Protein 1T0Z (pdb70)

Sequence (144 aa):
KKNGYAVDSSGKVAECLFNNYCNNECTKVYYADKGYCCLLKCYCFGLADDKPVLDIWDSTKNYCDVQIIDLSKKNGYAVDSSGKVAECLFNNYCNNECTKVYYADKGYCCLLKCYCFGLADDKPVLDIWDSTKNYCDVQIIDLS

Radius of gyration: 17.49 Å; Cα contacts (8 Å, |Δi|>4): 287; chains: 2; bounding box: 26×26×63 Å

Solvent-accessible surface area: 9207 Å² total; per-residue (Å²): 154,64,40,2,4,6,9,53,95,48,1,113,32,26,145,14,143,146,77,110,104,0,38,60,47,1,42,155,73,34,171,9,79,42,1,18,19,4,97,111,65,5,0,1,32,8,0,37,102,119,46,57,44,22,128,41,176,116,77,26,67,95,137,0,40,131,68,132,61,65,167,132,166,44,31,3,6,4,14,59,40,64,36,124,27,28,138,17,137,145,76,107,117,0,51,52,42,0,42,140,75,35,169,9,82,106,6,32,18,3,97,110,73,4,0,2,12,9,0,49,80,59,57,39,38,61,125,47,197,119,70,25,75,89,131,0,23,89,90,88,101,101,178,140

InterPro domains:
  IPR002061 Scorpion long chain toxin/defensin [PF00537] (20-68)
  IPR003614 Knottins-like [SM00505] (19-66)
  IPR036574 Knottin, scorpion toxin-like superfamily [G3DSA:3.30.30.10] (19-90)
  IPR036574 Knottin, scorpion toxin-like superfamily [SSF57095] (19-87)
  IPR044062 LCN-type cysteine-stabilized alpha/beta (CS-alpha/beta) domain [PS51863] (20-83)

Nearest PDB structures (foldseek):
  1t0z-assembly1_A  TM=1.014E+00  e=3.822E-15  Olivierus martensii
  4kyp-assembly2_B  TM=9.743E-01  e=3.799E-09  Hottentotta judaicus
  1bcg-assembly1_A-2  TM=9.533E-01  e=4.335E-09  Hottentotta judaicus
  1wwn-assembly1_A  TM=8.410E-01  e=2.757E-08  Olivierus martensii
  1i6g-assembly1_A  TM=8.636E-01  e=4.266E-04  Centruroides sculpturatus

Structure (mmCIF, N/CA/C/O backbone):
data_1T0Z
#
_entry.id   1T0Z
#
_cell.length_a   64.971
_cell.length_b   64.971
_cell.length_c   173.482
_cell.angle_alpha   90.00
_cell.angle_beta   90.00
_cell.angle_gamma   120.00
#
_symmetry.space_group_name_H-M   'P 64 2 2'
#
loop_
_entity.id
_entity.type
_entity.pdbx_description
1 polymer 'insect neurotoxin'
2 non-polymer 'SULFATE ION'
3 water water
#
loop_
_atom_site.group_PDB
_atom_site.id
_atom_site.type_symbol
_atom_site.label_atom_id
_atom_site.label_alt_id
_atom_site.label_comp_id
_atom_site.label_asym_id
_atom_site.label_entity_id
_atom_site.label_seq_id
_atom_site.pdbx_PDB_ins_code
_atom_site.Cartn_x
_atom_site.Cartn_y
_atom_site.Cartn_z
_atom_site.occupancy
_atom_site.B_iso_or_equiv
_atom_site.auth_seq_id
_atom_site.auth_comp_id
_atom_site.auth_asym_id
_atom_site.auth_atom_id
_atom_site.pdbx_PDB_model_num
ATOM 1 N N . LYS A 1 1 ? -2.228 13.099 53.983 1.00 40.46 1 LYS A N 1
ATOM 2 C CA . LYS A 1 1 ? -2.494 14.406 53.327 1.00 39.49 1 LYS A CA 1
ATOM 3 C C . LYS A 1 1 ? -1.197 15.054 52.840 1.00 38.30 1 LYS A C 1
ATOM 4 O O . LYS A 1 1 ? -0.114 14.729 53.330 1.00 37.37 1 LYS A O 1
ATOM 10 N N . LYS A 1 2 ? -1.312 15.971 51.880 1.00 35.47 2 LYS A N 1
ATOM 11 C CA . LYS A 1 2 ? -0.141 16.642 51.317 1.00 32.79 2 LYS A CA 1
ATOM 12 C C . LYS A 1 2 ? -0.309 18.159 51.267 1.00 30.84 2 LYS A C 1
ATOM 13 O O . LYS A 1 2 ? -1.377 18.677 51.572 1.00 31.23 2 LYS A O 1
ATOM 19 N N . ASN A 1 3 ? 0.756 18.857 50.872 1.00 28.52 3 ASN A N 1
ATOM 20 C CA . ASN A 1 3 ? 0.747 20.312 50.742 1.00 26.15 3 ASN A CA 1
ATOM 21 C C . ASN A 1 3 ? 1.086 20.653 49.316 1.00 25.92 3 ASN A C 1
ATOM 22 O O . ASN A 1 3 ? 1.843 19.934 48.683 1.00 27.83 3 ASN A O 1
ATOM 27 N N . GLY A 1 4 ? 0.537 21.755 48.817 1.00 26.01 4 GLY A N 1
ATOM 28 C CA . GLY A 1 4 ? 0.825 22.169 47.460 1.00 24.27 4 GLY A CA 1
ATOM 29 C C . GLY A 1 4 ? -0.126 23.229 46.962 1.00 25.02 4 GLY A C 1
ATOM 30 O O . GLY A 1 4 ? -1.059 23.635 47.668 1.00 24.50 4 GLY A O 1
ATOM 31 N N . TYR A 1 5 ? 0.123 23.697 45.745 1.00 24.19 5 TYR A N 1
ATOM 32 C CA . TYR A 1 5 ? -0.736 24.692 45.139 1.00 25.23 5 TYR A CA 1
ATOM 33 C C . TYR A 1 5 ? -1.963 23.973 44.593 1.00 26.28 5 TYR A C 1
ATOM 34 O O . TYR A 1 5 ? -1.883 23.277 43.578 1.00 27.84 5 TYR A O 1
ATOM 43 N N . ALA A 1 6 ? -3.099 24.134 45.256 1.00 26.65 6 ALA A N 1
ATOM 44 C CA . ALA A 1 6 ? -4.309 23.473 44.787 1.00 2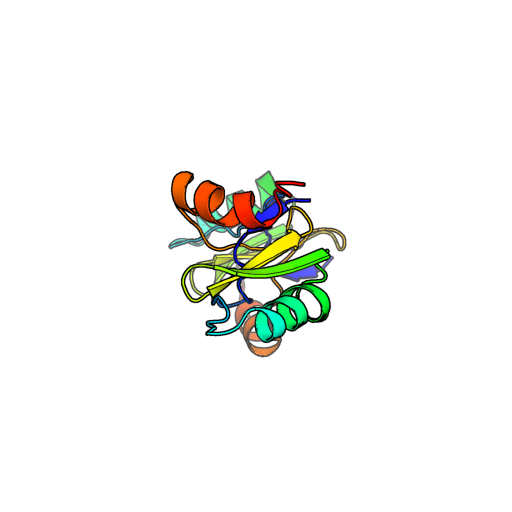7.99 6 ALA A CA 1
ATOM 45 C C . ALA A 1 6 ? -4.773 24.107 43.492 1.00 27.93 6 ALA A C 1
ATOM 46 O O . ALA A 1 6 ? -4.684 25.319 43.327 1.00 29.87 6 ALA A O 1
ATOM 48 N N . VAL A 1 7 ? -5.245 23.285 42.564 1.00 28.32 7 VAL A N 1
ATOM 49 C CA . VAL A 1 7 ? -5.768 23.792 41.290 1.00 28.19 7 VAL A CA 1
ATOM 50 C C . VAL A 1 7 ? -7.247 23.416 41.228 1.00 26.75 7 VAL A C 1
ATOM 51 O O . VAL A 1 7 ? -7.666 22.433 41.828 1.00 25.79 7 VAL A O 1
ATOM 55 N N . ASP A 1 8 ? -8.048 24.196 40.526 1.00 27.37 8 ASP A N 1
ATOM 56 C CA . ASP A 1 8 ? -9.452 23.862 40.423 1.00 30.17 8 ASP A CA 1
ATOM 57 C C . ASP A 1 8 ? -9.644 22.722 39.411 1.00 32.96 8 ASP A C 1
ATOM 58 O O . ASP A 1 8 ? -8.687 22.039 39.055 1.00 33.91 8 ASP A O 1
ATOM 63 N N . SER A 1 9 ? -10.875 22.510 38.952 1.00 35.94 9 SER A N 1
ATOM 64 C CA . SER A 1 9 ? -11.154 21.429 38.003 1.00 38.77 9 SER A CA 1
ATOM 65 C C . SER A 1 9 ? -10.606 21.750 36.618 1.00 40.42 9 SER A C 1
ATOM 66 O O . SER A 1 9 ? -10.339 20.856 35.816 1.00 40.37 9 SER A O 1
ATOM 69 N N . SER A 1 10 ? -10.448 23.037 36.345 1.00 41.26 10 SER A N 1
ATOM 70 C CA . SER A 1 10 ? -9.925 23.490 35.068 1.00 41.91 10 SER A CA 1
ATOM 71 C C . SER A 1 10 ? -8.394 23.530 35.079 1.00 42.23 10 SER A C 1
ATOM 72 O O . SER A 1 10 ? -7.766 23.813 34.059 1.00 42.74 10 SER A O 1
ATOM 75 N N . GLY A 1 11 ? -7.804 23.249 36.240 1.00 41.94 11 GLY A N 1
ATOM 76 C CA . GLY A 1 11 ? -6.359 23.240 36.362 1.00 41.56 11 GLY A CA 1
ATOM 77 C C . GLY A 1 11 ? -5.723 24.527 36.861 1.00 42.35 11 GLY A C 1
ATOM 78 O O . GLY A 1 11 ? -4.533 24.550 37.149 1.00 42.89 11 GLY A O 1
ATOM 79 N N . LYS A 1 12 ? -6.504 25.596 36.981 1.00 42.05 12 LYS A N 1
ATOM 80 C CA . LYS A 1 12 ? -5.973 26.880 37.432 1.00 42.83 12 LYS A CA 1
ATOM 81 C C . LYS A 1 12 ? -5.735 27.009 38.953 1.00 41.05 12 LYS A C 1
ATOM 82 O O . LYS A 1 12 ? -6.450 26.419 39.760 1.00 41.53 12 LYS A O 1
ATOM 88 N N . VAL A 1 13 ? -4.711 27.768 39.335 1.00 38.36 13 VAL A N 1
ATOM 89 C CA . VAL A 1 13 ? -4.410 27.996 40.745 1.00 36.58 13 VAL A CA 1
ATOM 90 C C . VAL A 1 13 ? -4.876 29.395 41.067 1.00 34.07 13 VAL A C 1
ATOM 91 O O . VAL A 1 13 ? -5.071 30.214 40.181 1.00 34.02 13 VAL A O 1
ATOM 95 N N . ALA A 1 14 ? -5.045 29.669 42.347 1.00 31.62 14 ALA A N 1
ATOM 96 C CA . ALA A 1 14 ? -5.463 30.983 42.773 1.00 28.37 14 ALA A CA 1
ATOM 97 C C . ALA A 1 14 ? -4.223 31.850 42.922 1.00 26.07 14 ALA A C 1
ATOM 98 O O . ALA A 1 14 ? -3.278 31.484 43.628 1.00 23.53 14 ALA A O 1
ATOM 100 N N . GLU A 1 15 ? -4.218 32.981 42.230 1.00 25.92 15 GLU A N 1
ATOM 101 C CA . GLU A 1 15 ? -3.113 33.923 42.331 1.00 26.12 15 GLU A CA 1
ATOM 102 C C . GLU A 1 15 ? -3.427 34.778 43.552 1.00 24.73 15 GLU A C 1
ATOM 103 O O . GLU A 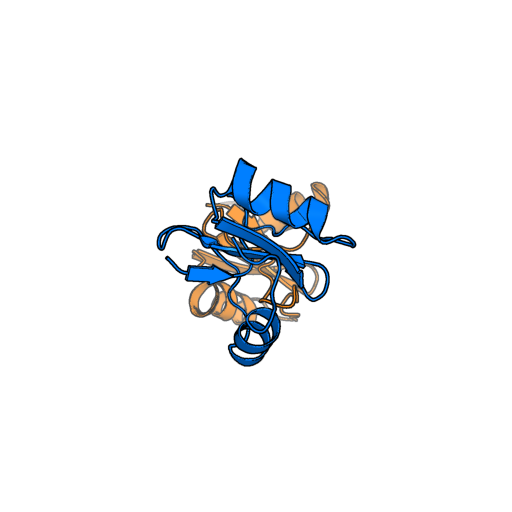1 15 ? -4.595 34.985 43.896 1.00 24.72 15 GLU A O 1
ATOM 109 N N . CYS A 1 16 ? -2.403 35.294 44.212 1.00 22.90 16 CYS A N 1
ATOM 110 C CA . CYS A 1 16 ? -2.668 36.060 45.414 1.00 20.62 16 CYS A CA 1
ATOM 111 C C . CYS A 1 16 ? -1.658 37.121 45.729 1.00 21.45 16 CYS A C 1
ATOM 112 O O . CYS A 1 16 ? -0.587 37.193 45.132 1.00 22.17 16 CYS A O 1
ATOM 115 N N . LEU A 1 17 ? -2.022 37.922 46.723 1.00 21.61 17 LEU A N 1
ATOM 116 C CA . LEU A 1 17 ? -1.201 39.001 47.208 1.00 20.59 17 LEU A CA 1
ATOM 117 C C . LEU A 1 17 ? -1.199 38.901 48.732 1.00 21.58 17 LEU A C 1
ATOM 118 O O . LEU A 1 17 ? -0.239 39.287 49.379 1.00 21.88 17 LEU A O 1
ATOM 123 N N . PHE A 1 18 ? -2.271 38.352 49.299 1.00 20.66 18 PHE A N 1
ATOM 124 C CA . PHE A 1 18 ? -2.395 38.237 50.748 1.00 20.58 18 PHE A CA 1
ATOM 125 C C . PHE A 1 18 ? -2.684 36.822 51.259 1.00 20.19 18 PHE A C 1
ATOM 126 O O . PHE A 1 18 ? -3.486 36.094 50.698 1.00 20.56 18 PHE A O 1
ATOM 134 N N . 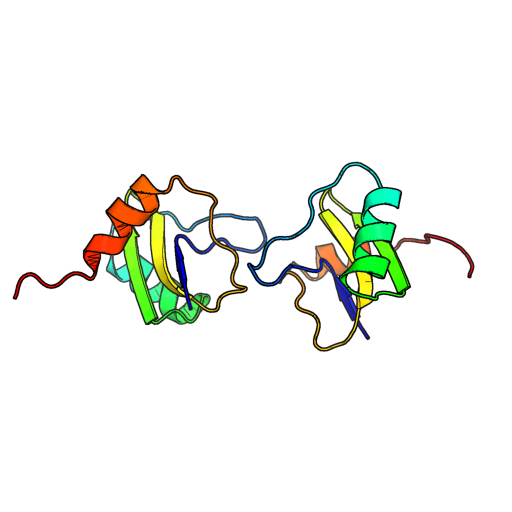ASN A 1 19 ? -2.056 36.465 52.367 1.00 20.29 19 ASN A N 1
ATOM 135 C CA . ASN A 1 19 ? -2.215 35.143 52.958 1.00 21.15 19 ASN A CA 1
ATOM 136 C C . ASN A 1 19 ? -3.615 34.716 53.376 1.00 21.16 19 ASN A C 1
ATOM 137 O O . ASN A 1 19 ? -4.014 33.582 53.138 1.00 19.19 19 ASN A O 1
ATOM 142 N N . ASN A 1 20 ? -4.342 35.626 54.018 1.00 21.94 20 ASN A N 1
ATOM 143 C CA . ASN A 1 20 ? -5.687 35.347 54.502 1.00 21.09 20 ASN A CA 1
ATOM 144 C C . ASN A 1 20 ? -6.636 34.908 53.393 1.00 21.64 20 ASN A C 1
ATOM 145 O O . ASN A 1 20 ? -7.476 34.050 53.591 1.00 21.61 20 ASN A O 1
ATOM 150 N N . TYR A 1 21 ? -6.509 35.517 52.227 1.00 21.15 21 TYR A N 1
ATOM 151 C CA . TYR A 1 21 ? -7.338 35.154 51.107 1.00 21.86 21 TYR A CA 1
ATOM 152 C C . TYR A 1 21 ? -7.069 33.691 50.776 1.00 22.13 21 TYR A C 1
ATOM 153 O O . TYR A 1 21 ? -7.979 32.929 50.489 1.00 22.62 21 TYR A O 1
ATOM 162 N N . CYS A 1 22 ? -5.802 33.304 50.816 1.00 22.68 22 CYS A N 1
ATOM 163 C CA . CYS A 1 22 ? -5.419 31.938 50.501 1.00 22.60 22 CYS A CA 1
ATOM 164 C C . CYS A 1 22 ? -5.857 30.936 51.564 1.00 23.56 22 CYS A C 1
ATOM 165 O O . CYS A 1 22 ? -6.125 29.757 51.264 1.00 23.50 22 CYS A O 1
ATOM 168 N N . ASN A 1 23 ? -5.925 31.379 52.813 1.00 22.21 23 ASN A N 1
ATOM 169 C CA . ASN A 1 23 ? -6.337 30.440 53.829 1.00 22.31 23 ASN A CA 1
ATOM 170 C C . ASN A 1 23 ? -7.832 30.140 53.695 1.00 22.90 23 ASN A C 1
ATOM 171 O O . ASN A 1 23 ? -8.270 29.020 53.991 1.00 21.25 23 ASN A O 1
ATOM 176 N N . ASN A 1 24 ? -8.603 31.128 53.227 1.00 23.45 24 ASN A N 1
ATOM 177 C CA . ASN A 1 24 ? -10.034 30.933 53.028 1.00 24.74 24 ASN A CA 1
ATOM 178 C C . ASN A 1 24 ? -10.221 29.970 51.854 1.00 25.47 24 ASN A C 1
ATOM 179 O O . ASN A 1 24 ? -10.996 29.016 51.946 1.00 25.87 24 ASN A O 1
ATOM 184 N N . GLU A 1 25 ? -9.496 30.207 50.761 1.00 24.78 25 GLU A N 1
ATOM 185 C CA . GLU A 1 25 ? -9.613 29.346 49.594 1.00 26.30 25 GLU A CA 1
ATOM 186 C C . GLU A 1 25 ? -9.260 27.917 49.933 1.00 25.51 25 GLU A C 1
ATOM 187 O O . GLU A 1 25 ? -10.032 26.999 49.672 1.00 26.62 25 GLU A O 1
ATOM 193 N N . CYS A 1 26 ? -8.082 27.738 50.509 1.00 23.76 26 CYS A N 1
ATOM 194 C CA . CYS A 1 26 ? -7.606 26.416 50.859 1.00 23.76 26 CYS A CA 1
ATOM 195 C C . CYS A 1 26 ? -8.539 25.614 51.767 1.00 24.19 26 CYS A C 1
ATOM 196 O O . CYS A 1 26 ? -8.799 24.439 51.512 1.00 25.21 26 CYS A O 1
ATOM 199 N N . THR A 1 27 ? -9.033 26.239 52.830 1.00 24.66 27 THR A N 1
ATOM 200 C CA . THR A 1 27 ? -9.918 25.554 53.773 1.00 25.00 27 THR A CA 1
ATOM 201 C C . THR A 1 27 ? -11.366 25.433 53.275 1.00 26.78 27 THR A C 1
ATOM 202 O O . THR A 1 27 ? -11.948 24.350 53.307 1.00 27.09 27 THR A O 1
ATOM 206 N N . LYS A 1 28 ? -11.938 26.535 52.799 1.00 28.01 28 LYS A N 1
ATOM 207 C CA . LYS A 1 28 ? -13.322 26.532 52.332 1.00 30.05 28 LYS A CA 1
ATOM 208 C C . LYS A 1 28 ? -13.585 25.854 50.996 1.00 29.70 28 LYS A C 1
ATOM 209 O O . LYS A 1 28 ? -14.677 25.328 50.779 1.00 30.83 28 LYS A O 1
ATOM 215 N N . VAL A 1 29 ? -12.606 25.874 50.097 1.00 28.34 29 VAL A N 1
ATOM 216 C CA . VAL A 1 29 ? -12.795 25.269 48.789 1.00 25.97 29 VAL A CA 1
ATOM 217 C C . VAL A 1 29 ? -12.093 23.931 48.578 1.00 27.86 29 VAL A C 1
ATOM 218 O O . VAL A 1 29 ? -12.573 23.095 47.817 1.00 30.80 29 VAL A O 1
ATOM 222 N N . TYR A 1 30 ? -10.975 23.705 49.258 1.00 27.01 30 TYR A N 1
ATOM 223 C CA . TYR A 1 30 ? -10.249 22.463 49.066 1.00 25.61 30 TYR A CA 1
ATOM 224 C C . TYR A 1 30 ? -10.166 21.660 50.344 1.00 27.44 30 TYR A C 1
ATOM 225 O O . TYR A 1 30 ? -9.515 20.609 50.408 1.00 27.30 30 TYR A O 1
ATOM 234 N N . TYR A 1 31 ? -10.830 22.172 51.372 1.00 28.81 31 TYR A N 1
ATOM 235 C CA . TYR A 1 31 ? -10.886 21.499 52.663 1.00 30.00 31 TYR A CA 1
ATOM 236 C C . TYR A 1 31 ? -9.542 21.163 53.283 1.00 28.30 31 TYR A C 1
ATOM 237 O O . TYR A 1 31 ? -9.388 20.103 53.887 1.00 28.09 31 TYR A O 1
ATOM 246 N N . ALA A 1 32 ? -8.576 22.069 53.149 1.00 26.41 32 ALA A N 1
ATOM 247 C CA . ALA A 1 32 ? -7.262 21.848 53.733 1.00 24.57 32 ALA A CA 1
ATOM 248 C C . ALA A 1 32 ? -7.217 22.428 55.141 1.00 24.23 32 ALA A C 1
ATOM 249 O O . ALA A 1 32 ? -8.116 23.159 55.563 1.00 22.94 32 ALA A O 1
ATOM 251 N N . ASP A 1 33 ? -6.157 22.111 55.868 1.00 24.49 33 ASP A N 1
ATOM 252 C CA . ASP A 1 33 ? -6.001 22.618 57.223 1.00 24.34 33 ASP A CA 1
ATOM 253 C C . ASP A 1 33 ? -5.778 24.131 57.211 1.00 24.01 33 ASP A C 1
ATOM 254 O O . ASP A 1 33 ? -6.455 24.864 57.917 1.00 25.84 33 ASP A O 1
ATOM 259 N N . LYS A 1 34 ? -4.829 24.597 56.401 1.00 22.62 34 LYS A N 1
ATOM 260 C CA . LYS A 1 34 ? -4.501 26.022 56.330 1.00 20.43 34 LYS A CA 1
ATOM 261 C C . LYS A 1 34 ? -3.948 26.346 54.958 1.00 19.84 34 LYS A C 1
ATOM 262 O O . LYS A 1 34 ? -3.841 25.467 54.099 1.00 19.42 34 LYS A O 1
ATOM 268 N N . GLY A 1 35 ? -3.572 27.610 54.772 1.00 18.00 35 GLY A N 1
ATOM 269 C CA . GLY A 1 35 ? -2.993 28.035 53.515 1.00 16.93 35 GLY A CA 1
ATOM 270 C C . GLY A 1 35 ? -2.493 29.464 53.569 1.00 17.52 35 GLY A C 1
ATOM 271 O O . GLY A 1 35 ? -2.950 30.253 54.385 1.00 18.18 35 GLY A O 1
ATOM 272 N N . TYR A 1 36 ? -1.541 29.794 52.704 1.00 18.67 36 TYR A N 1
ATOM 273 C CA . TYR A 1 36 ? -0.990 31.140 52.620 1.00 18.17 36 TYR A CA 1
ATOM 274 C C . TYR A 1 36 ? -0.530 31.427 51.198 1.00 18.81 36 TYR A C 1
ATOM 275 O O . TYR A 1 36 ? -0.459 30.528 50.358 1.00 19.00 36 TYR A O 1
ATOM 284 N N . CYS A 1 37 ? -0.218 32.693 50.939 1.00 19.50 37 CYS A N 1
ATOM 285 C CA . CYS A 1 37 ? 0.213 33.128 49.617 1.00 18.53 37 CYS A CA 1
ATOM 286 C C . CYS A 1 37 ? 1.716 32.980 49.425 1.00 18.91 37 CYS A C 1
ATOM 287 O O . CYS A 1 37 ? 2.458 33.860 49.807 1.00 17.50 37 CYS A O 1
ATOM 290 N N . CYS A 1 38 ? 2.145 31.870 48.817 1.00 20.44 38 CYS A N 1
ATOM 291 C CA . CYS A 1 38 ? 3.563 31.575 48.575 1.00 19.80 38 CYS A CA 1
ATOM 292 C C . CYS A 1 38 ? 3.957 31.835 47.140 1.00 19.70 38 CYS A C 1
ATOM 293 O O . CYS A 1 38 ? 3.520 31.132 46.239 1.00 20.98 38 CYS A O 1
ATOM 296 N N . LEU A 1 39 ? 4.808 32.832 46.941 1.00 18.86 39 LEU A N 1
ATOM 297 C CA . LEU A 1 39 ? 5.264 33.209 45.625 1.00 18.25 39 LEU A CA 1
ATOM 298 C C . LEU A 1 39 ? 4.091 33.556 44.715 1.00 18.44 39 LEU A C 1
ATOM 299 O O . LEU A 1 39 ? 4.035 33.148 43.555 1.00 17.11 39 LEU A O 1
ATOM 304 N N . LEU A 1 40 ? 3.154 34.313 45.281 1.00 19.29 40 LEU A N 1
ATOM 305 C CA . LEU A 1 40 ? 1.969 34.816 44.588 1.00 20.79 40 LEU A CA 1
ATOM 306 C C . LEU A 1 40 ? 0.888 33.824 44.152 1.00 21.87 40 LEU A C 1
ATOM 307 O O . LEU A 1 40 ? 0.005 34.168 43.365 1.00 21.72 40 LEU A O 1
ATOM 312 N N . LYS A 1 41 ? 0.963 32.598 44.660 1.00 22.42 41 LYS A N 1
ATOM 313 C CA . LYS A 1 41 ? -0.056 31.583 44.389 1.00 23.62 41 LYS A CA 1
ATOM 314 C C . LYS A 1 41 ? -0.452 31.022 45.752 1.00 24.48 41 LYS A C 1
ATOM 315 O O . LYS A 1 41 ? 0.353 31.009 46.688 1.00 26.47 41 LYS A O 1
ATOM 321 N N . CYS A 1 42 ? -1.692 30.570 45.868 1.00 23.13 42 CYS A N 1
ATOM 322 C CA . CYS A 1 42 ? -2.188 30.039 47.125 1.00 20.16 42 CYS A CA 1
ATOM 323 C C . CYS A 1 42 ? -1.664 28.646 47.418 1.00 19.90 42 CYS A C 1
ATOM 324 O O . CYS A 1 42 ? -1.944 27.701 46.678 1.00 17.68 42 CYS A O 1
ATOM 327 N N . TYR A 1 43 ? -0.909 28.523 48.510 1.00 19.08 43 TYR A N 1
ATOM 328 C CA . TYR A 1 43 ? -0.320 27.253 48.908 1.00 19.51 43 TYR A CA 1
ATOM 329 C C . TYR A 1 43 ? -1.117 26.688 50.083 1.00 21.02 43 TYR A C 1
ATOM 330 O O . TYR A 1 43 ? -1.311 27.366 51.085 1.00 20.94 43 TYR A O 1
ATOM 339 N N . CYS A 1 44 ? -1.561 25.438 49.960 1.00 21.36 44 CYS A N 1
ATOM 340 C CA . CYS A 1 44 ? -2.350 24.802 51.004 1.00 21.18 44 CYS A CA 1
ATOM 341 C C . CYS A 1 44 ? -1.591 23.741 51.802 1.00 21.94 44 CYS A C 1
ATOM 342 O O . CYS A 1 44 ? -0.801 22.984 51.248 1.00 22.71 44 CYS A O 1
ATOM 345 N N . PHE A 1 45 ? -1.844 23.690 53.106 1.00 22.58 45 PHE A N 1
ATOM 346 C CA . PHE A 1 45 ? -1.231 22.686 53.973 1.00 23.93 45 PHE A CA 1
ATOM 347 C C . PHE A 1 45 ? -2.307 21.664 54.337 1.00 25.85 45 PHE A C 1
ATOM 348 O O . PHE A 1 45 ? -3.420 22.031 54.714 1.00 26.26 45 PHE A O 1
ATOM 356 N N . GLY A 1 46 ? -1.981 20.383 54.201 1.00 28.08 46 GLY A N 1
ATOM 357 C CA . GLY A 1 46 ? -2.920 19.334 54.561 1.00 29.64 46 GLY A CA 1
ATOM 358 C C . GLY A 1 46 ? -4.030 18.988 53.591 1.00 30.87 46 GLY A C 1
ATOM 359 O O . GLY A 1 46 ? -5.104 18.590 54.023 1.00 32.04 46 GLY A O 1
ATOM 360 N N . LEU A 1 47 ? -3.792 19.150 52.293 1.00 31.96 47 LEU A N 1
ATOM 361 C CA . LEU A 1 47 ? -4.783 18.801 51.280 1.00 33.47 47 LEU A CA 1
ATOM 362 C C . LEU A 1 47 ? -4.990 17.290 51.326 1.00 36.34 47 LEU A C 1
ATOM 363 O O . LEU A 1 47 ? -4.179 16.565 51.897 1.00 37.76 47 LEU A O 1
ATOM 368 N N . ALA A 1 48 ? -6.071 16.809 50.724 1.00 38.96 48 ALA A N 1
ATOM 369 C CA . ALA A 1 48 ? -6.330 15.372 50.697 1.00 40.62 48 ALA A CA 1
ATOM 370 C C . ALA A 1 48 ? -5.437 14.796 49.598 1.00 41.64 48 ALA A C 1
ATOM 371 O O . ALA A 1 48 ? -5.214 15.451 48.586 1.00 41.22 48 ALA A O 1
ATOM 373 N N . ASP A 1 49 ? -4.919 13.587 49.796 1.00 44.15 49 ASP A N 1
ATOM 374 C CA . ASP A 1 49 ? -4.030 12.973 48.805 1.00 46.84 49 ASP A CA 1
ATOM 375 C C . ASP A 1 49 ? -4.569 12.937 47.393 1.00 47.73 49 ASP A C 1
ATOM 376 O O . ASP A 1 49 ? -3.800 12.832 46.449 1.00 48.81 49 ASP A O 1
ATOM 381 N N . ASP A 1 50 ? -5.884 13.011 47.241 1.00 49.52 50 ASP A N 1
ATOM 382 C CA . ASP A 1 50 ? -6.486 12.981 45.910 1.00 51.32 50 ASP A CA 1
ATOM 383 C C . ASP A 1 50 ? -6.589 14.358 45.269 1.00 50.25 50 ASP A C 1
ATOM 384 O O . ASP A 1 50 ? -6.776 14.468 44.060 1.00 51.26 50 ASP A O 1
ATOM 389 N N . LYS A 1 51 ? -6.473 15.404 46.077 1.00 48.46 51 LYS A N 1
ATOM 390 C CA . LYS A 1 51 ? -6.564 16.757 45.562 1.00 47.14 51 LYS A CA 1
ATOM 391 C C . LYS A 1 51 ? -5.460 17.064 44.556 1.00 45.84 51 LYS A C 1
ATOM 392 O O . LYS A 1 51 ? -4.291 16.721 44.771 1.00 45.45 51 LYS A O 1
ATOM 398 N N . PRO A 1 52 ? -5.824 17.705 43.434 1.00 43.49 52 PRO A N 1
ATOM 399 C CA . PRO A 1 52 ? -4.883 18.077 42.378 1.00 41.88 52 PRO A CA 1
ATOM 400 C C . PRO A 1 52 ? -4.101 19.324 42.767 1.00 40.54 52 PRO A C 1
ATOM 401 O O . PRO A 1 52 ? -4.684 20.358 43.091 1.00 41.91 52 PRO A O 1
ATOM 405 N N . VAL A 1 53 ? -2.781 19.222 42.727 1.00 38.70 53 VAL A N 1
ATOM 406 C CA . VAL A 1 53 ? -1.912 20.342 43.044 1.00 36.59 53 VAL A CA 1
ATOM 407 C C . VAL A 1 53 ? -1.002 20.563 41.835 1.00 35.85 53 VAL A C 1
ATOM 408 O O . VAL A 1 53 ? -0.869 19.679 40.995 1.00 36.31 53 VAL A O 1
ATOM 412 N N . LEU A 1 54 ? -0.391 21.738 41.725 1.00 34.42 54 LEU A N 1
ATOM 413 C CA . LEU A 1 54 ? 0.503 22.007 40.599 1.00 32.62 54 LEU A CA 1
ATOM 414 C C . LEU A 1 54 ? 1.739 21.145 40.649 1.00 31.96 54 LEU A C 1
ATOM 415 O O . LEU A 1 54 ? 2.244 20.812 41.713 1.00 31.11 54 LEU A O 1
ATOM 420 N N . ASP A 1 55 ? 2.244 20.816 39.476 1.00 33.07 55 ASP A N 1
ATOM 421 C CA . ASP A 1 55 ? 3.457 20.037 39.365 1.00 33.35 55 ASP A CA 1
ATOM 422 C C . ASP A 1 55 ? 4.543 21.120 39.407 1.00 32.26 55 ASP A C 1
ATOM 423 O O . ASP A 1 55 ? 4.788 21.806 38.416 1.00 33.30 55 ASP A O 1
ATOM 428 N N . ILE A 1 56 ? 5.151 21.296 40.574 1.00 29.93 56 ILE A N 1
ATOM 429 C CA . ILE A 1 56 ? 6.184 22.311 40.784 1.00 27.91 56 ILE A CA 1
ATOM 430 C C . ILE A 1 56 ? 7.523 21.670 41.160 1.00 27.26 56 ILE A C 1
ATOM 431 O O . ILE A 1 56 ? 7.589 20.480 41.429 1.00 27.11 56 ILE A O 1
ATOM 436 N N . TRP A 1 57 ? 8.589 22.464 41.180 1.00 26.44 57 TRP A N 1
ATOM 437 C CA . TRP A 1 57 ? 9.893 21.946 41.571 1.00 25.70 57 TRP A CA 1
ATOM 438 C C . TRP A 1 57 ? 9.893 21.583 43.049 1.00 25.30 57 TRP A C 1
ATOM 439 O O . TRP A 1 57 ? 9.225 22.229 43.852 1.00 25.34 57 TRP A O 1
ATOM 450 N N . ASP A 1 58 ? 10.667 20.568 43.415 1.00 25.26 58 ASP A N 1
ATOM 451 C CA . ASP A 1 58 ? 10.757 20.168 44.809 1.00 25.46 58 ASP A CA 1
ATOM 452 C C . ASP A 1 58 ? 11.390 21.297 45.586 1.00 24.73 58 ASP A C 1
ATOM 453 O O . ASP A 1 58 ? 11.139 21.464 46.781 1.00 24.68 58 ASP A O 1
ATOM 458 N N . SER A 1 59 ? 12.234 22.068 44.913 1.00 22.74 59 SER A N 1
ATOM 459 C CA . SER A 1 59 ? 12.880 23.157 45.604 1.00 24.07 59 SER A CA 1
ATOM 460 C C . SER A 1 59 ? 11.821 24.180 46.016 1.00 23.28 59 SER A C 1
ATOM 461 O O . SER A 1 59 ? 11.845 24.680 47.134 1.00 23.01 59 SER A O 1
ATOM 464 N N . THR A 1 60 ? 10.884 24.468 45.120 1.00 22.38 60 THR A N 1
ATOM 465 C CA . THR A 1 60 ? 9.820 25.418 45.404 1.00 22.88 60 THR A CA 1
ATOM 466 C C . THR A 1 60 ? 8.958 24.871 46.533 1.00 23.86 60 THR A C 1
ATOM 467 O O . THR A 1 60 ? 8.588 25.585 47.469 1.00 24.30 60 THR A O 1
ATOM 471 N N . LYS A 1 61 ? 8.640 23.592 46.419 1.00 23.89 61 LYS A N 1
ATOM 472 C CA . LYS A 1 61 ? 7.847 22.891 47.409 1.00 25.12 61 LYS A CA 1
ATOM 473 C C . LYS A 1 61 ? 8.437 23.079 48.798 1.00 25.96 61 LYS A C 1
ATOM 474 O O . LYS A 1 61 ? 7.768 23.580 49.689 1.00 28.31 61 LYS A O 1
ATOM 480 N N . ASN A 1 62 ? 9.687 22.671 48.988 1.00 27.10 62 ASN A N 1
ATOM 481 C CA . ASN A 1 62 ? 10.333 22.811 50.291 1.00 27.86 62 ASN A CA 1
ATOM 482 C C . ASN A 1 62 ? 10.392 24.246 50.755 1.00 27.46 62 ASN A C 1
ATOM 483 O O . ASN A 1 62 ? 10.334 24.524 51.953 1.00 29.10 62 ASN A O 1
ATOM 488 N N . TYR A 1 63 ? 10.531 25.151 49.799 1.00 25.64 63 TYR A N 1
ATOM 489 C CA . TYR A 1 63 ? 10.583 26.571 50.088 1.00 24.31 63 TYR A CA 1
ATOM 490 C C . TYR A 1 63 ? 9.266 27.010 50.736 1.00 24.45 63 TYR A C 1
ATOM 491 O O . TYR A 1 63 ? 9.260 27.642 51.792 1.00 26.29 63 TYR A O 1
ATOM 500 N N . CYS A 1 64 ? 8.154 26.673 50.091 1.00 23.01 64 CYS A N 1
ATOM 501 C CA . CYS A 1 64 ? 6.841 27.050 50.582 1.00 22.34 64 CYS A CA 1
ATOM 502 C C . CYS A 1 64 ? 6.453 26.342 51.871 1.00 23.65 64 CYS A C 1
ATOM 503 O O . CYS A 1 64 ? 5.684 26.885 52.663 1.00 23.98 64 CYS A O 1
ATOM 506 N N . ASP A 1 65 ? 6.983 25.142 52.090 1.00 25.07 65 ASP A N 1
ATOM 507 C CA . ASP A 1 65 ? 6.670 24.382 53.302 1.00 26.14 65 ASP A CA 1
ATOM 508 C C . ASP A 1 65 ? 7.214 25.011 54.586 1.00 26.83 65 ASP A C 1
ATOM 509 O O . ASP A 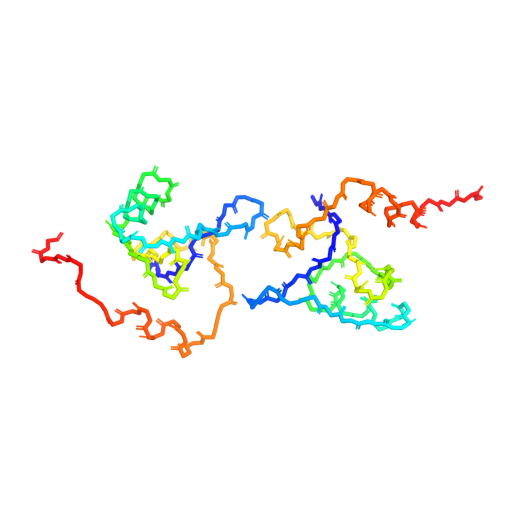1 65 ? 6.635 24.832 55.657 1.00 27.47 65 ASP A O 1
ATOM 514 N N . VAL A 1 66 ? 8.334 25.722 54.496 1.00 26.75 66 VAL A N 1
ATOM 515 C CA . VAL A 1 66 ? 8.903 26.316 55.699 1.00 27.61 66 VAL A CA 1
ATOM 516 C C . VAL A 1 66 ? 8.192 27.603 56.059 1.00 27.63 66 VAL A C 1
ATOM 517 O O . VAL A 1 66 ? 8.702 28.701 55.835 1.00 28.21 66 VAL A O 1
ATOM 521 N N . GLN A 1 67 ? 6.999 27.443 56.618 1.00 27.24 67 GLN A N 1
ATOM 522 C CA . GLN A 1 67 ? 6.175 28.558 57.042 1.00 26.79 67 GLN A CA 1
ATOM 523 C C . GLN A 1 67 ? 5.428 28.140 58.303 1.00 27.60 67 GLN A C 1
ATOM 524 O O . GLN A 1 67 ? 5.216 26.946 58.538 1.00 28.96 67 GLN A O 1
ATOM 530 N N . ILE A 1 68 ? 5.078 29.112 59.137 1.00 27.27 68 ILE A N 1
ATOM 531 C CA . ILE A 1 68 ? 4.299 28.838 60.338 1.00 27.91 68 ILE A CA 1
ATOM 532 C C . ILE A 1 68 ? 3.166 29.849 60.252 1.00 27.18 68 ILE A C 1
ATOM 533 O O . ILE A 1 68 ? 3.402 31.052 60.287 1.00 28.53 68 ILE A O 1
ATOM 538 N N . ILE A 1 69 ? 1.940 29.354 60.117 1.00 25.37 69 ILE A N 1
ATOM 539 C CA . ILE A 1 69 ? 0.764 30.201 59.980 1.00 23.67 69 ILE A CA 1
ATOM 540 C C . ILE A 1 69 ? 0.107 30.522 61.322 1.00 25.04 69 ILE A C 1
ATOM 541 O O . ILE A 1 69 ? -0.359 31.633 61.541 1.00 25.09 69 ILE A O 1
ATOM 546 N N . ASP A 1 70 ? 0.070 29.543 62.214 1.00 26.47 70 ASP A N 1
ATOM 547 C CA . ASP A 1 70 ? -0.473 29.731 63.550 1.00 29.23 70 ASP A CA 1
ATOM 548 C C . ASP A 1 70 ? -0.125 28.491 64.358 1.00 31.50 70 ASP A C 1
ATOM 549 O O . ASP A 1 70 ? 0.274 27.471 63.795 1.00 31.24 70 ASP A O 1
ATOM 554 N N . LEU A 1 71 ? -0.242 28.586 65.676 1.00 35.11 71 LEU A N 1
ATOM 555 C CA . LEU A 1 71 ? 0.084 27.462 66.547 1.00 38.70 71 LEU A CA 1
ATOM 556 C C . LEU A 1 71 ? -1.182 26.771 67.041 1.00 41.55 71 LEU A C 1
ATOM 557 O O . LEU A 1 71 ? -1.474 26.748 68.238 1.00 43.65 71 LEU A O 1
ATOM 562 N N . SER A 1 72 ? -1.938 26.219 66.103 1.00 43.33 72 SER A N 1
ATOM 563 C CA . SER A 1 72 ? -3.165 25.516 66.424 1.00 45.16 72 SER A CA 1
ATOM 564 C C . SER A 1 72 ? -3.508 24.610 65.252 1.00 46.17 72 SER A C 1
ATOM 565 O O . SER A 1 72 ? -4.479 24.919 64.534 1.00 46.84 72 SER A O 1
ATOM 569 N N . LYS B 1 1 ? -12.324 15.988 28.447 1.00 38.34 1 LYS B N 1
ATOM 570 C CA . LYS B 1 1 ? -11.085 16.393 27.741 1.00 38.46 1 LYS B CA 1
ATOM 571 C C . LYS B 1 1 ? -11.236 17.767 27.117 1.00 38.06 1 LYS B C 1
ATOM 572 O O . LYS B 1 1 ? -12.352 18.206 26.834 1.00 38.72 1 LYS B O 1
ATOM 578 N N . LYS B 1 2 ? -10.112 18.449 26.904 1.00 35.43 2 LYS B N 1
ATOM 579 C CA . LYS B 1 2 ? -10.141 19.770 26.289 1.00 32.44 2 LYS B CA 1
ATOM 580 C C . LYS B 1 2 ? -8.955 19.987 25.354 1.00 31.54 2 LYS B C 1
ATOM 581 O O . LYS B 1 2 ? -8.037 19.171 25.300 1.00 30.69 2 LYS B O 1
ATOM 587 N N . ASN B 1 3 ? -8.999 21.098 24.621 1.00 30.14 3 ASN B N 1
ATOM 588 C CA . ASN B 1 3 ? -7.952 21.479 23.684 1.00 28.81 3 ASN B CA 1
ATOM 589 C C . ASN B 1 3 ? -7.327 22.793 24.162 1.00 28.22 3 ASN B C 1
ATOM 590 O O . ASN B 1 3 ? -7.970 23.563 24.869 1.00 28.85 3 ASN B O 1
ATOM 595 N N . GLY B 1 4 ? -6.082 23.055 23.771 1.00 27.32 4 GLY B N 1
ATOM 596 C CA . GLY B 1 4 ? -5.440 24.292 24.182 1.00 25.73 4 GLY B CA 1
ATOM 597 C C . GLY B 1 4 ? -3.929 24.219 24.273 1.00 24.65 4 GLY B C 1
ATOM 598 O O . GLY B 1 4 ? -3.340 23.153 24.104 1.00 24.19 4 GLY B O 1
ATOM 599 N N . TYR B 1 5 ? -3.295 25.358 24.531 1.00 24.47 5 TYR B N 1
ATOM 600 C CA . TYR B 1 5 ? -1.845 25.409 24.649 1.00 24.45 5 TYR B CA 1
ATOM 601 C C . TYR B 1 5 ? -1.468 24.956 26.038 1.00 25.45 5 TYR B C 1
ATOM 602 O O . TYR B 1 5 ? -1.696 25.684 26.998 1.00 27.61 5 TYR B O 1
ATOM 611 N N . ALA B 1 6 ? -0.892 23.764 26.157 1.00 26.31 6 ALA B N 1
ATOM 612 C CA . ALA B 1 6 ? -0.484 23.254 27.460 1.00 26.43 6 ALA B CA 1
ATOM 613 C C . ALA B 1 6 ? 0.711 24.034 27.982 1.00 28.02 6 ALA B C 1
ATOM 614 O O . ALA B 1 6 ? 1.704 24.181 27.289 1.00 28.88 6 ALA B O 1
ATOM 616 N N . VAL B 1 7 ? 0.611 24.548 29.200 1.00 31.14 7 VAL B N 1
ATOM 617 C CA . VAL B 1 7 ? 1.717 25.291 29.793 1.00 34.39 7 VAL B CA 1
ATOM 618 C C . VAL B 1 7 ? 2.384 24.426 30.847 1.00 35.85 7 VAL B C 1
ATOM 619 O O . VAL B 1 7 ? 1.760 23.521 31.392 1.00 36.22 7 VAL B O 1
ATOM 623 N N . ASP B 1 8 ? 3.658 24.691 31.116 1.00 38.55 8 ASP B N 1
ATOM 624 C CA . ASP B 1 8 ? 4.374 23.946 32.141 1.00 40.74 8 ASP B CA 1
ATOM 625 C C . ASP B 1 8 ? 4.042 24.579 33.491 1.00 43.20 8 ASP B C 1
ATOM 626 O O . ASP B 1 8 ? 3.167 25.441 33.574 1.00 42.89 8 ASP B O 1
ATOM 631 N N . SER B 1 9 ? 4.736 24.152 34.541 1.00 46.25 9 SER B N 1
ATOM 632 C CA . SER B 1 9 ? 4.499 24.675 35.889 1.00 49.02 9 SER B CA 1
ATOM 633 C C . SER B 1 9 ? 4.648 26.194 35.983 1.00 50.13 9 SER B C 1
ATOM 634 O O . SER B 1 9 ? 3.969 26.847 36.774 1.00 49.44 9 SER B O 1
ATOM 637 N N . SER B 1 10 ? 5.539 26.745 35.161 1.00 50.98 10 SER B N 1
ATOM 638 C CA . SER B 1 10 ? 5.797 28.181 35.129 1.00 50.83 10 SER B CA 1
ATOM 639 C C . SER B 1 10 ? 4.816 28.900 34.210 1.00 51.01 10 SER B C 1
ATOM 640 O O . SER B 1 10 ? 4.940 30.103 33.982 1.00 52.33 10 SER B O 1
ATOM 643 N N . GLY B 1 11 ? 3.847 28.166 33.677 1.00 49.94 11 GLY B N 1
ATOM 644 C CA . GLY B 1 11 ? 2.888 28.779 32.780 1.00 48.07 11 GLY B CA 1
ATOM 645 C C . GLY B 1 11 ? 3.554 29.189 31.479 1.00 47.81 11 GLY B C 1
ATOM 646 O O . GLY B 1 11 ? 3.298 30.271 30.951 1.00 47.90 11 GLY B O 1
ATOM 647 N N . LYS B 1 12 ? 4.424 28.326 30.963 1.00 46.57 12 LYS B N 1
ATOM 648 C CA . LYS B 1 12 ? 5.115 28.609 29.712 1.00 44.76 12 LYS B CA 1
ATOM 649 C C . LYS B 1 12 ? 4.735 27.607 28.640 1.00 41.09 12 LYS B C 1
ATOM 650 O O . LYS B 1 12 ? 4.836 26.397 28.840 1.00 40.26 12 LYS B O 1
ATOM 656 N N . VAL B 1 13 ? 4.290 28.126 27.505 1.00 37.99 13 VAL B N 1
ATOM 657 C CA . VAL B 1 13 ? 3.910 27.303 26.367 1.00 34.58 13 VAL B CA 1
ATOM 658 C C . VAL B 1 13 ? 5.182 26.942 25.586 1.00 31.81 13 VAL B C 1
ATOM 659 O O . VAL B 1 13 ? 6.192 27.642 25.647 1.00 32.15 13 VAL B O 1
ATOM 663 N N . ALA B 1 14 ? 5.141 25.836 24.864 1.00 29.35 14 ALA B N 1
ATOM 664 C CA . ALA B 1 14 ? 6.287 25.454 24.049 1.00 27.71 14 ALA B CA 1
ATOM 665 C C . ALA B 1 14 ? 6.121 26.203 22.721 1.00 25.97 14 ALA B C 1
ATOM 666 O O . ALA B 1 14 ? 5.052 26.180 22.109 1.00 24.07 14 ALA B O 1
ATOM 668 N N . GLU B 1 15 ? 7.164 26.890 22.287 1.00 25.80 15 GLU B N 1
ATOM 669 C CA . GLU B 1 15 ? 7.093 27.620 21.034 1.00 25.68 15 GLU B CA 1
ATOM 670 C C . GLU B 1 15 ? 7.448 26.652 19.930 1.00 24.19 15 GLU B C 1
ATOM 671 O O . GLU B 1 15 ? 8.073 25.637 20.187 1.00 23.36 15 GLU B O 1
ATOM 677 N N . CYS B 1 16 ? 7.061 26.957 18.699 1.00 22.74 16 CYS B N 1
ATOM 678 C CA . CYS B 1 16 ? 7.342 26.034 17.621 1.00 22.19 16 CYS B CA 1
ATOM 679 C C . CYS B 1 16 ? 7.278 26.665 16.246 1.00 23.59 16 CYS B C 1
ATOM 680 O O . CYS B 1 16 ? 6.782 27.779 16.069 1.00 22.87 16 CYS B O 1
ATOM 683 N N . LEU B 1 17 ? 7.763 25.901 15.274 1.00 24.13 17 LEU B N 1
ATOM 684 C CA . LEU B 1 17 ? 7.756 26.301 13.889 1.00 23.54 17 LEU B CA 1
ATOM 685 C C . LEU B 1 17 ? 7.097 25.160 13.115 1.00 23.07 17 LEU B C 1
ATOM 686 O O . LEU B 1 17 ? 6.421 25.385 12.110 1.00 22.08 17 LEU B O 1
ATOM 691 N N . PHE B 1 18 ? 7.269 23.935 13.614 1.00 23.10 18 PHE B N 1
ATOM 692 C CA . PHE B 1 18 ? 6.718 22.742 12.963 1.00 24.65 18 PHE B CA 1
ATOM 693 C C . PHE B 1 18 ? 5.736 21.923 13.819 1.00 25.18 18 PHE B C 1
ATOM 694 O O . PHE B 1 18 ? 5.835 21.904 15.043 1.00 26.01 18 PHE B O 1
ATOM 702 N N . ASN B 1 19 ? 4.796 21.244 13.160 1.00 26.54 19 ASN B N 1
ATOM 703 C CA . ASN B 1 19 ? 3.765 20.453 13.840 1.00 27.92 19 ASN B CA 1
ATOM 704 C C . ASN B 1 19 ? 4.244 19.214 14.579 1.00 29.65 19 ASN B C 1
ATOM 705 O O . ASN B 1 19 ? 3.853 18.974 15.720 1.00 30.73 19 ASN B O 1
ATOM 710 N N . ASN B 1 20 ? 5.086 18.423 13.930 1.00 31.42 20 ASN B N 1
ATOM 711 C CA . ASN B 1 20 ? 5.595 17.199 14.533 1.00 31.43 20 ASN B CA 1
ATOM 712 C C . ASN B 1 20 ? 6.195 17.420 15.919 1.00 31.14 20 ASN B C 1
ATOM 713 O O . ASN B 1 20 ? 5.949 16.639 16.837 1.00 32.88 20 ASN B O 1
ATOM 718 N N . TYR B 1 21 ? 6.978 18.476 16.086 1.00 30.43 21 TYR B N 1
ATOM 719 C CA . TYR B 1 21 ? 7.570 18.745 17.393 1.00 30.73 21 TYR B CA 1
ATOM 720 C C . TYR B 1 21 ? 6.483 18.883 18.453 1.00 30.39 21 TYR B C 1
ATOM 721 O O . TYR B 1 21 ? 6.625 18.406 19.573 1.00 31.67 21 TYR B O 1
ATOM 730 N N . CYS B 1 22 ? 5.402 19.554 18.078 1.00 29.23 22 CYS B N 1
ATOM 731 C CA . CYS B 1 22 ? 4.273 19.783 18.962 1.00 28.00 22 CYS B CA 1
ATOM 732 C C . CYS B 1 22 ? 3.463 18.534 19.238 1.00 28.38 22 CYS B C 1
ATOM 733 O O . CYS B 1 22 ? 2.979 18.320 20.361 1.00 27.56 22 CYS B O 1
ATOM 736 N N . ASN B 1 23 ? 3.295 17.723 18.202 1.00 27.86 23 ASN B N 1
ATOM 737 C CA . ASN B 1 23 ? 2.562 16.481 18.334 1.00 28.84 23 ASN B CA 1
ATOM 738 C C . ASN B 1 23 ? 3.283 15.596 19.353 1.00 29.67 23 ASN B C 1
ATOM 739 O O . ASN B 1 23 ? 2.643 14.911 20.145 1.00 29.14 23 ASN B O 1
ATOM 744 N N . ASN B 1 24 ? 4.615 15.638 19.351 1.00 30.21 24 ASN B N 1
ATOM 745 C CA . ASN B 1 24 ? 5.393 14.843 20.293 1.00 32.37 24 ASN B CA 1
ATOM 746 C C . ASN B 1 24 ? 5.297 15.367 21.722 1.00 32.66 24 ASN B C 1
ATOM 747 O O . ASN B 1 24 ? 5.213 14.580 22.665 1.00 32.86 24 ASN B O 1
ATOM 752 N N . GLU B 1 25 ? 5.333 16.687 21.886 1.00 32.41 25 GLU B N 1
ATOM 753 C CA . GLU B 1 25 ? 5.222 17.290 23.210 1.00 33.23 25 GLU B CA 1
ATOM 754 C C . GLU B 1 25 ? 3.852 16.991 23.806 1.00 32.25 25 GLU B C 1
ATOM 755 O O . GLU B 1 25 ? 3.736 16.449 24.906 1.00 32.79 25 GLU B O 1
ATOM 761 N N . CYS B 1 26 ? 2.814 17.362 23.066 1.00 30.23 26 CYS B N 1
ATOM 762 C CA . CYS B 1 26 ? 1.451 17.160 23.513 1.00 28.98 26 CYS B CA 1
ATOM 763 C C . CYS B 1 26 ? 1.151 15.734 23.970 1.00 29.46 26 CYS B C 1
ATOM 764 O O . CYS B 1 26 ? 0.524 15.529 25.004 1.00 29.32 26 CYS B O 1
ATOM 767 N N . THR B 1 27 ? 1.593 14.747 23.201 1.00 29.54 27 THR B N 1
ATOM 768 C CA . THR B 1 27 ? 1.321 13.367 23.560 1.00 29.93 27 THR B CA 1
ATOM 769 C C . THR B 1 27 ? 2.278 12.788 24.605 1.00 31.47 27 THR B C 1
ATOM 770 O O . THR B 1 27 ? 1.847 12.123 25.540 1.00 32.87 27 THR B O 1
ATOM 774 N N . LYS B 1 28 ? 3.568 13.043 24.463 1.00 32.63 28 LYS B N 1
ATOM 775 C CA . LYS B 1 28 ? 4.529 12.503 25.408 1.00 34.55 28 LYS B CA 1
ATOM 776 C C . LYS B 1 28 ? 4.609 13.243 26.732 1.00 34.69 28 LYS B C 1
ATOM 777 O O . LYS B 1 28 ? 4.677 12.614 27.782 1.00 37.07 28 LYS B O 1
ATOM 783 N N . VAL B 1 29 ? 4.596 14.571 26.693 1.00 33.83 29 VAL B N 1
ATOM 784 C CA . VAL B 1 29 ? 4.713 15.367 27.912 1.00 31.66 29 VAL B CA 1
ATOM 785 C C . VAL B 1 29 ?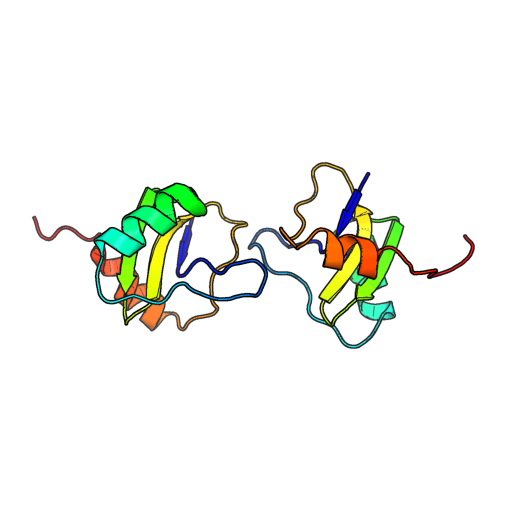 3.394 15.706 28.579 1.00 32.75 29 VAL B C 1
ATOM 786 O O . VAL B 1 29 ? 3.320 15.781 29.803 1.00 33.90 29 VAL B O 1
ATOM 790 N N . TYR B 1 30 ? 2.351 15.912 27.784 1.00 32.89 30 TYR B N 1
ATOM 791 C CA . TYR B 1 30 ? 1.064 16.286 28.349 1.00 34.20 30 TYR B CA 1
ATOM 792 C C . TYR B 1 30 ? -0.025 15.239 28.196 1.00 36.00 30 TYR B C 1
ATOM 793 O O . TYR B 1 30 ? -1.170 15.462 28.585 1.00 35.80 30 TYR B O 1
ATOM 802 N N . TYR B 1 31 ? 0.349 14.096 27.631 1.00 37.51 31 TYR B N 1
ATOM 803 C CA . TYR B 1 31 ? -0.565 12.983 27.445 1.00 39.12 31 TYR B CA 1
ATOM 804 C C . TYR B 1 31 ? -1.851 13.333 26.692 1.00 38.75 31 TYR B C 1
ATOM 805 O O . TYR B 1 31 ? -2.923 12.815 26.999 1.00 39.19 31 TYR B O 1
ATOM 814 N N . ALA B 1 32 ? -1.742 14.213 25.705 1.00 37.36 32 ALA B N 1
ATOM 815 C CA . ALA B 1 32 ? -2.895 14.595 24.901 1.00 36.23 32 ALA B CA 1
ATOM 816 C C . ALA B 1 32 ? -3.015 13.583 23.768 1.00 36.13 32 ALA B C 1
ATOM 817 O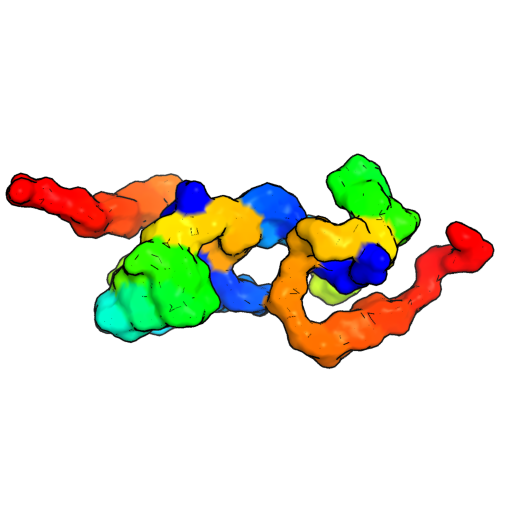 O . ALA B 1 32 ? -2.162 12.708 23.619 1.00 35.52 32 ALA B O 1
ATOM 819 N N . ASP B 1 33 ? -4.072 13.694 22.974 1.00 36.54 33 ASP B N 1
ATOM 820 C CA . ASP B 1 33 ? -4.270 12.779 21.858 1.00 37.09 33 ASP B CA 1
ATOM 821 C C . ASP B 1 33 ? -3.363 13.177 20.714 1.00 36.20 33 ASP B C 1
ATOM 822 O O . ASP B 1 33 ? -2.851 12.331 19.991 1.00 36.69 33 ASP B O 1
ATOM 827 N N . LYS B 1 34 ? -3.180 14.479 20.549 1.00 34.66 34 LYS B N 1
ATOM 828 C CA . LYS B 1 34 ? -2.341 14.992 19.493 1.00 33.79 34 LYS B CA 1
ATOM 829 C C . LYS B 1 34 ? -2.179 16.497 19.635 1.00 32.07 34 LYS B C 1
ATOM 830 O O . LYS B 1 34 ? -2.729 17.114 20.547 1.00 32.40 34 LYS B O 1
ATOM 836 N N . GLY B 1 35 ? -1.409 17.093 18.740 1.00 29.99 35 GLY B N 1
ATOM 837 C CA . GLY B 1 35 ? -1.213 18.517 18.818 1.00 28.64 35 GLY B CA 1
ATOM 838 C C . GLY B 1 35 ? -0.414 18.994 17.639 1.00 29.38 35 GLY B C 1
ATOM 839 O O . GLY B 1 35 ? 0.220 18.207 16.942 1.00 29.42 35 GLY B O 1
ATOM 840 N N . TYR B 1 36 ? -0.459 20.293 17.395 1.00 28.71 36 TYR B N 1
ATOM 841 C CA . TYR B 1 36 ? 0.304 20.856 16.308 1.00 28.56 36 TYR B CA 1
ATOM 842 C C . TYR B 1 36 ? 0.713 22.287 16.656 1.00 26.92 36 TYR B C 1
ATOM 843 O O . TYR B 1 36 ? 0.407 22.793 17.746 1.00 24.98 36 TYR B O 1
ATOM 852 N N . CYS B 1 37 ? 1.410 22.925 15.726 1.00 24.91 37 CYS B N 1
ATOM 853 C CA . CYS B 1 37 ? 1.911 24.265 15.938 1.00 23.92 37 CYS B CA 1
ATOM 854 C C . CYS B 1 37 ? 0.943 25.311 15.437 1.00 23.87 37 CYS B C 1
ATOM 855 O O . CYS B 1 37 ? 0.928 25.619 14.254 1.00 25.29 37 CYS B O 1
ATOM 858 N N . CYS B 1 38 ? 0.142 25.857 16.349 1.00 23.85 38 CYS B N 1
ATOM 859 C CA . CYS B 1 38 ? -0.846 26.874 16.018 1.00 22.92 38 CYS B CA 1
ATOM 860 C C . CYS B 1 38 ? -0.347 28.261 16.404 1.00 23.64 38 CYS B C 1
ATOM 861 O O . CYS B 1 38 ? -0.176 28.566 17.583 1.00 23.73 38 CYS B O 1
ATOM 864 N N . LEU B 1 39 ? -0.116 29.101 15.402 1.00 22.83 39 LEU B N 1
ATOM 865 C CA . LEU B 1 39 ? 0.359 30.449 15.640 1.00 22.11 39 LEU B CA 1
ATOM 866 C C . LEU B 1 39 ? 1.618 30.425 16.503 1.00 21.93 39 LEU B C 1
ATOM 867 O O . LEU B 1 39 ? 1.703 31.100 17.525 1.00 24.01 39 LEU B O 1
ATOM 872 N N . LEU B 1 40 ? 2.589 29.623 16.071 1.00 20.72 40 LEU B N 1
ATOM 873 C CA . LEU B 1 40 ? 3.881 29.490 16.718 1.00 18.17 40 LEU B CA 1
ATOM 874 C C . LEU B 1 40 ? 3.922 28.974 18.162 1.00 20.31 40 LEU B C 1
ATOM 875 O O . LEU B 1 40 ? 4.881 29.236 18.892 1.00 22.35 40 LEU B O 1
ATOM 880 N N . LYS B 1 41 ? 2.895 28.244 18.582 1.00 19.97 41 LYS B N 1
ATOM 881 C CA . LYS B 1 41 ? 2.879 27.660 19.923 1.00 20.19 41 LYS B CA 1
ATOM 882 C C . LYS B 1 41 ? 2.213 26.303 19.819 1.00 20.05 41 LYS B C 1
ATOM 883 O O . LYS B 1 41 ? 1.285 26.121 19.040 1.00 21.40 41 LYS B O 1
ATOM 889 N N . CYS B 1 42 ? 2.684 25.345 20.601 1.00 20.43 42 CYS B N 1
ATOM 890 C CA . CYS B 1 42 ? 2.127 24.001 20.569 1.00 20.34 42 CYS B CA 1
ATOM 891 C C . CYS B 1 42 ? 0.721 23.925 21.143 1.00 20.93 42 CYS B C 1
ATOM 892 O O . CYS B 1 42 ? 0.507 24.182 22.326 1.00 20.21 42 CYS B O 1
ATOM 895 N N . TYR B 1 43 ? -0.230 23.566 20.284 1.00 21.26 43 TYR B N 1
ATOM 896 C CA . TYR B 1 43 ? -1.626 23.463 20.664 1.00 22.22 43 TYR B CA 1
ATOM 897 C C . TYR B 1 43 ? -1.964 21.989 20.801 1.00 23.94 43 TYR B C 1
ATOM 898 O O . TYR B 1 43 ? -1.760 21.214 19.865 1.00 23.92 43 TYR B O 1
ATOM 907 N N . CYS B 1 44 ? -2.496 21.608 21.958 1.00 24.41 44 CYS B N 1
ATOM 908 C CA . CYS B 1 44 ? -2.831 20.214 22.214 1.00 25.85 44 CYS B CA 1
ATOM 909 C C . CYS B 1 44 ? -4.317 19.888 22.176 1.00 27.01 44 CYS B C 1
ATOM 910 O O . CYS B 1 44 ? -5.157 20.658 22.656 1.00 25.88 44 CYS B O 1
ATOM 913 N N . PHE B 1 45 ? -4.623 18.726 21.604 1.00 28.26 45 PHE B N 1
ATOM 914 C CA . PHE B 1 45 ? -5.995 18.226 21.513 1.00 29.40 45 PHE B CA 1
ATOM 915 C C . PHE B 1 45 ? -6.152 17.050 22.459 1.00 29.80 45 PHE B C 1
ATOM 916 O O . PHE B 1 45 ? -5.332 16.136 22.452 1.00 28.57 45 PHE B O 1
ATOM 924 N N . GLY B 1 46 ? -7.208 17.076 23.266 1.00 31.60 46 GLY B N 1
ATOM 925 C CA . GLY B 1 46 ? -7.477 15.975 24.168 1.00 32.14 46 GLY B CA 1
ATOM 926 C C . GLY B 1 46 ? -6.727 15.955 25.480 1.00 33.64 46 GLY B C 1
ATOM 927 O O . GLY B 1 46 ? -6.296 14.902 25.925 1.00 33.80 46 GLY B O 1
ATOM 928 N N . LEU B 1 47 ? -6.561 17.111 26.102 1.00 35.46 47 LEU B N 1
ATOM 929 C CA . LEU B 1 47 ? -5.888 17.175 27.391 1.00 37.41 47 LEU B CA 1
ATOM 930 C C . LEU B 1 47 ? -6.930 16.809 28.442 1.00 39.27 47 LEU B C 1
ATOM 931 O O . LEU B 1 47 ? -8.129 16.881 28.174 1.00 41.88 47 LEU B O 1
ATOM 936 N N . ALA B 1 48 ? -6.489 16.402 29.625 1.00 40.50 48 ALA B N 1
ATOM 937 C CA . ALA B 1 48 ? -7.427 16.097 30.699 1.00 41.20 48 ALA B CA 1
ATOM 938 C C . ALA B 1 48 ? -7.925 17.472 31.138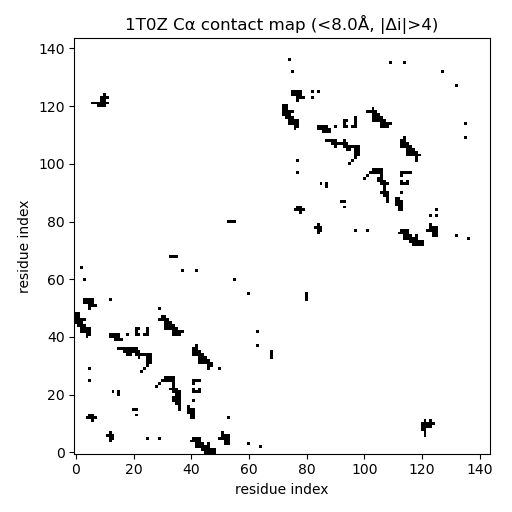 1.00 42.19 48 ALA B C 1
ATOM 939 O O . ALA B 1 48 ? -7.169 18.441 31.116 1.00 42.94 48 ALA B O 1
ATOM 941 N N . ASP B 1 49 ? -9.187 17.560 31.536 1.00 43.45 49 ASP B N 1
ATOM 942 C CA . ASP B 1 49 ? -9.780 18.835 31.941 1.00 44.26 49 ASP B CA 1
ATOM 943 C C . ASP B 1 49 ? -8.973 19.670 32.914 1.00 43.66 49 ASP B C 1
ATOM 944 O O . ASP B 1 49 ? -8.993 20.894 32.834 1.00 44.73 49 ASP B O 1
ATOM 949 N N . ASP B 1 50 ? -8.268 19.024 33.836 1.00 43.51 50 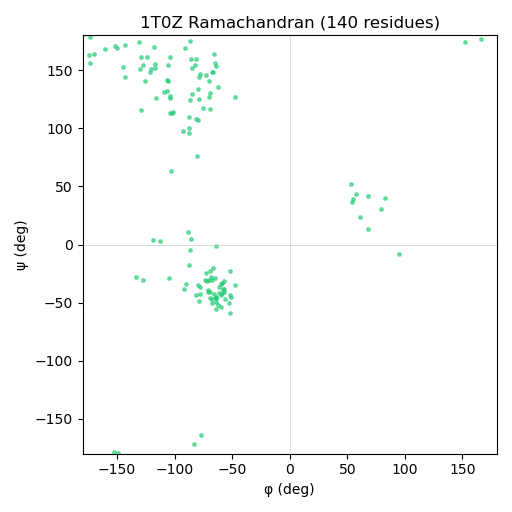ASP B N 1
ATOM 950 C CA . ASP B 1 50 ? -7.494 19.761 34.828 1.00 43.56 50 ASP B CA 1
ATOM 951 C C . ASP B 1 50 ? -6.063 20.127 34.438 1.00 42.04 50 ASP B C 1
ATOM 952 O O . ASP B 1 50 ? -5.281 20.577 35.274 1.00 42.27 50 ASP B O 1
ATOM 957 N N . LYS B 1 51 ? -5.722 19.938 33.168 1.00 40.57 51 LYS B N 1
ATOM 958 C CA . LYS B 1 51 ? -4.395 20.294 32.675 1.00 38.96 51 LYS B CA 1
ATOM 959 C C . LYS B 1 51 ? -4.373 21.795 32.423 1.00 36.98 51 LYS B C 1
ATOM 960 O O . LYS B 1 51 ? -5.298 22.335 31.842 1.00 36.98 51 LYS B O 1
ATOM 966 N N . PRO B 1 52 ? -3.327 22.488 32.875 1.00 36.18 52 PRO B N 1
ATOM 967 C CA . PRO B 1 52 ? -3.227 23.936 32.670 1.00 37.06 52 PRO B CA 1
ATOM 968 C C . PRO B 1 52 ? -2.992 24.296 31.202 1.00 38.03 52 PRO B C 1
ATOM 969 O O . PRO B 1 52 ? -2.112 23.727 30.541 1.00 38.53 52 PRO B O 1
ATOM 973 N N . VAL B 1 53 ? -3.791 25.234 30.703 1.00 37.31 53 VAL B N 1
ATOM 974 C CA . VAL B 1 53 ? -3.667 25.705 29.337 1.00 36.87 53 VAL B CA 1
ATOM 975 C C . VAL B 1 53 ? -3.566 27.215 29.391 1.00 38.19 53 VAL B C 1
ATOM 976 O O . VAL B 1 53 ? -4.032 27.838 30.340 1.00 39.42 53 VAL B O 1
ATOM 980 N N . LEU B 1 54 ? -2.942 27.802 28.380 1.00 39.55 54 LEU B N 1
ATOM 981 C CA . LEU B 1 54 ? -2.783 29.248 28.311 1.00 39.23 54 LEU B CA 1
ATOM 982 C C . LEU B 1 54 ? -4.156 29.892 28.192 1.00 40.50 54 LEU B C 1
ATOM 983 O O . LEU B 1 54 ? -5.101 29.276 27.702 1.00 41.58 54 LEU B O 1
ATOM 988 N N . ASP B 1 55 ? -4.261 31.135 28.643 1.00 41.42 55 ASP B N 1
ATOM 989 C CA . ASP B 1 55 ? -5.512 31.889 28.588 1.00 41.72 55 ASP B CA 1
ATOM 990 C C . ASP B 1 55 ? -5.576 32.600 27.229 1.00 40.33 55 ASP B C 1
ATOM 991 O O . ASP B 1 55 ? -4.820 33.542 26.993 1.00 40.92 55 ASP B O 1
ATOM 996 N N . ILE B 1 56 ? -6.474 32.157 26.348 1.00 38.43 56 ILE B N 1
ATOM 997 C CA . ILE B 1 56 ? -6.593 32.727 24.998 1.00 37.31 56 ILE B CA 1
ATOM 998 C C . ILE B 1 56 ? -8.002 33.138 24.576 1.00 37.20 56 ILE B C 1
ATOM 999 O O . ILE B 1 56 ? -8.994 32.668 25.140 1.00 36.70 56 ILE B O 1
ATOM 1004 N N . TRP B 1 57 ? -8.093 33.994 23.557 1.00 37.99 57 TRP B N 1
ATOM 1005 C CA . TRP B 1 57 ? -9.395 34.435 23.078 1.00 39.54 57 TRP B CA 1
ATOM 1006 C C . TRP B 1 57 ? -10.145 33.253 22.512 1.00 40.31 57 TRP B C 1
ATOM 1007 O O . TRP B 1 57 ? -9.554 32.272 22.068 1.00 41.56 57 TRP B O 1
ATOM 1018 N N . ASP B 1 58 ? -11.460 33.369 22.501 1.00 40.93 58 ASP B N 1
ATOM 1019 C CA . ASP B 1 58 ? -12.303 32.312 21.997 1.00 41.23 58 ASP B CA 1
ATOM 1020 C C . ASP B 1 58 ? -12.162 32.151 20.498 1.00 40.46 58 ASP B C 1
ATOM 1021 O O . ASP B 1 58 ? -12.447 31.083 19.956 1.00 41.54 58 ASP B O 1
ATOM 1026 N N . SER B 1 59 ? -11.725 33.203 19.817 1.00 38.19 59 SER B N 1
ATOM 1027 C CA . SER B 1 59 ? -11.561 33.096 18.380 1.00 38.11 59 SER B CA 1
ATOM 1028 C C . SER B 1 59 ? -10.239 32.373 18.088 1.00 36.54 59 SER B C 1
ATOM 1029 O O . SER B 1 59 ? -10.131 31.596 17.128 1.00 35.89 59 SER B O 1
ATOM 1032 N N . THR B 1 60 ? -9.241 32.617 18.929 1.00 34.27 60 THR B N 1
ATOM 1033 C CA . THR B 1 60 ? -7.961 31.960 18.750 1.00 33.55 60 THR B CA 1
ATOM 1034 C C . THR B 1 60 ? -8.197 30.471 18.940 1.00 34.07 60 THR B C 1
ATOM 1035 O O . THR B 1 60 ? -7.723 29.652 18.154 1.00 34.58 60 THR B O 1
ATOM 1039 N N . LYS B 1 61 ? -8.937 30.120 19.987 1.00 33.86 61 LYS B N 1
ATOM 1040 C CA . LYS B 1 61 ? -9.236 28.719 20.237 1.00 34.05 61 LYS B CA 1
ATOM 1041 C C . LYS B 1 61 ? -9.969 28.128 19.043 1.00 32.88 61 LYS B C 1
ATOM 1042 O O . LYS B 1 61 ? -9.699 27.002 18.629 1.00 32.70 61 LYS B O 1
ATOM 1048 N N . ASN B 1 62 ? -10.902 28.898 18.496 1.00 32.79 62 ASN B N 1
ATOM 1049 C CA . ASN B 1 62 ? -11.676 28.465 17.341 1.00 33.32 62 ASN B CA 1
ATOM 1050 C C . ASN B 1 62 ? -10.748 28.281 16.161 1.00 32.29 62 ASN B C 1
ATOM 1051 O O . ASN B 1 62 ? -10.784 27.272 15.464 1.00 30.73 62 ASN B O 1
ATOM 1056 N N . TYR B 1 63 ? -9.925 29.294 15.936 1.00 32.77 63 TYR B N 1
ATOM 1057 C CA . TYR B 1 63 ? -8.980 29.261 14.848 1.00 33.25 63 TYR B CA 1
ATOM 1058 C C . TYR B 1 63 ? -8.145 27.981 14.924 1.00 33.42 63 TYR B C 1
ATOM 1059 O O . TYR B 1 63 ? -8.023 27.259 13.942 1.00 35.13 63 TYR B O 1
ATOM 1068 N N . CYS B 1 64 ? -7.582 27.688 16.092 1.00 32.43 64 CYS B N 1
ATOM 1069 C CA . CYS B 1 64 ? -6.764 26.493 16.243 1.00 31.07 64 CYS B CA 1
ATOM 1070 C C . CYS B 1 64 ? -7.557 25.195 16.176 1.00 32.03 64 CYS B C 1
ATOM 1071 O O . CYS B 1 64 ? -7.110 24.221 15.563 1.00 32.03 64 CYS B O 1
ATOM 1074 N N . ASP B 1 65 ? -8.734 25.175 16.792 1.00 32.97 65 ASP B N 1
ATOM 1075 C CA . ASP B 1 65 ? -9.553 23.968 16.811 1.00 34.58 65 ASP B CA 1
ATOM 1076 C C . ASP B 1 65 ? -9.930 23.388 15.445 1.00 36.68 65 ASP B C 1
ATOM 1077 O O . ASP B 1 65 ? -9.956 22.175 15.281 1.00 35.44 65 ASP B O 1
ATOM 1082 N N . VAL B 1 66 ? -10.216 24.248 14.470 1.00 40.00 66 VAL B N 1
ATOM 1083 C CA . VAL B 1 66 ? -10.630 23.797 13.146 1.00 43.61 66 VAL B CA 1
ATOM 1084 C C . VAL B 1 66 ? -9.592 23.005 12.379 1.00 46.77 66 VAL B C 1
ATOM 1085 O O . VAL B 1 66 ? -9.845 22.569 11.262 1.00 47.47 66 VAL B O 1
ATOM 1089 N N . GLN B 1 67 ? -8.421 22.829 12.975 1.00 50.94 67 GLN B N 1
ATOM 1090 C CA . GLN B 1 67 ? -7.357 22.063 12.344 1.00 54.05 67 GLN B CA 1
ATOM 1091 C C . GLN B 1 67 ? -7.789 20.616 12.178 1.00 55.64 67 GLN B C 1
ATOM 1092 O O . GLN B 1 67 ? -7.593 20.018 11.125 1.00 56.54 67 GLN B O 1
ATOM 1098 N N . ILE B 1 68 ? -8.365 20.054 13.234 1.00 57.11 68 ILE B N 1
ATOM 1099 C CA . ILE B 1 68 ? -8.824 18.671 13.208 1.00 58.66 68 ILE B CA 1
ATOM 1100 C C . ILE B 1 68 ? -9.869 18.427 12.126 1.00 59.31 68 ILE B C 1
ATOM 1101 O O . ILE B 1 68 ? -9.920 17.350 11.535 1.00 59.11 68 ILE B O 1
ATOM 1106 N N . ILE B 1 69 ? -10.701 19.428 11.865 1.00 60.19 69 ILE B N 1
ATOM 1107 C CA . ILE B 1 69 ? -11.742 19.293 10.858 1.00 60.62 69 ILE B CA 1
ATOM 1108 C C . ILE B 1 69 ? -11.194 18.713 9.556 1.00 60.84 69 ILE B C 1
ATOM 1109 O O . ILE B 1 69 ? -10.215 19.209 8.994 1.00 60.41 69 ILE B O 1
ATOM 1114 N N . ASP B 1 70 ? -11.846 17.646 9.101 1.00 61.56 70 ASP B N 1
ATOM 1115 C CA . ASP B 1 70 ? -11.487 16.935 7.875 1.00 61.56 70 ASP B CA 1
ATOM 1116 C C . ASP B 1 70 ? -12.480 17.299 6.766 1.00 61.56 70 ASP B C 1
ATOM 1117 O O . ASP B 1 70 ? -13.662 16.953 6.844 1.00 61.56 70 ASP B O 1
ATOM 1122 N N . LEU B 1 71 ? -11.999 17.994 5.739 1.00 61.49 71 LEU B N 1
ATOM 1123 C CA . LEU B 1 71 ? -12.856 18.395 4.633 1.00 61.56 71 LEU B CA 1
ATOM 1124 C C . LEU B 1 71 ? -13.344 17.182 3.838 1.00 61.56 71 LEU B C 1
ATOM 1125 O O . LEU B 1 71 ? -14.339 17.266 3.119 1.00 61.56 71 LEU B O 1
ATOM 1130 N N . SER B 1 72 ? -12.647 16.056 3.963 1.00 61.48 72 SER B N 1
ATOM 1131 C CA . SER B 1 72 ? -13.056 14.845 3.253 1.00 61.56 72 SER B CA 1
ATOM 1132 C C . SER B 1 72 ? -13.724 13.865 4.220 1.00 61.56 72 SER B C 1
ATOM 1133 O O . SER B 1 72 ? -13.367 12.670 4.198 1.00 61.56 72 SER B O 1
#

GO terms:
  GO:0005576 extracellular region (C, EXP)

CATH classification: 3.30.30.10

Secondary structure (DSSP, 8-state):
-EEEEBB-TTS-B-B-S-HHHHHHIIIIIH--SEEEEETTEEEEEEE-TTS-B----HHHHHHHHS------/-EEE-BB-TTS-BPB-S-HHHHHHHHHHTS--SEEEEETTEEEEEEE-TTS-B----HHHHHHHHTTS----

Organism: Olivierus martensii (NCBI:txid34649)

B-factor: mean 33.77, std 11.28, range [10.53, 61.56]

Foldseek 3Di:
DAKAFFAPPVRHFAFDDWFVVLQCCQCVPQNAPGWGQQPRTIMGGRGDPVTDHDPDDVVSVVVRPPDDDDDD/DAKAFFADPVRHFAFDDWFVVLQCCQCVVQVAPGWGHQPGTTMGHRGDVPGDHHDDDPVSVVVRVCPPPDPD